Protein AF-A0A1Q6ECT0-F1 (afdb_monomer_lite)

pLDDT: mean 71.46, std 19.33, range [40.16, 94.0]

Foldseek 3Di:
DPPPDPLPPDDPVCLVVLVVVCVVPDDDDSVVVVVLCVDDDPVNVVSVVVVVDPVPPPDDDDDDDDD

Radius of gyration: 13.91 Å; chains: 1; bounding box: 24×42×31 Å

Sequence (67 aa):
MDNNNIISAPQIADVDKYYQLWRKDHFGALSVFIDFMLTPSADRDKFINSLNTRIIFTGSVASPTLI

Structure (mmCIF, N/CA/C/O backbone):
data_AF-A0A1Q6ECT0-F1
#
_entry.id   AF-A0A1Q6ECT0-F1
#
loop_
_atom_site.group_PDB
_atom_site.id
_atom_site.type_symbol
_atom_site.label_atom_id
_atom_site.label_alt_id
_atom_site.label_comp_id
_atom_site.label_asym_id
_atom_site.label_entity_id
_atom_site.label_seq_id
_atom_site.pdbx_PDB_ins_code
_atom_site.Cartn_x
_atom_site.Cartn_y
_atom_site.Cartn_z
_atom_site.occupancy
_atom_site.B_iso_or_equiv
_atom_site.auth_seq_id
_atom_site.auth_comp_id
_atom_site.auth_asym_id
_atom_site.auth_atom_id
_atom_site.pdbx_PDB_model_num
ATOM 1 N N . MET A 1 1 ? 8.726 -3.966 22.119 1.00 40.16 1 MET A N 1
ATOM 2 C CA . MET A 1 1 ? 8.074 -3.180 21.048 1.00 40.16 1 MET A CA 1
ATOM 3 C C . MET A 1 1 ? 7.989 -4.100 19.848 1.00 40.16 1 MET A C 1
ATOM 5 O O . MET A 1 1 ? 8.915 -4.151 19.051 1.00 40.16 1 MET A O 1
ATOM 9 N N . ASP A 1 2 ? 6.923 -4.891 19.784 1.00 46.97 2 ASP A N 1
ATOM 10 C CA . ASP A 1 2 ? 6.744 -5.926 18.765 1.00 46.97 2 ASP A CA 1
ATOM 11 C C . ASP A 1 2 ? 5.983 -5.337 17.577 1.00 46.97 2 ASP A C 1
ATOM 13 O O . ASP A 1 2 ? 4.769 -5.468 17.449 1.00 46.97 2 ASP A O 1
ATOM 17 N N . ASN A 1 3 ? 6.706 -4.620 16.719 1.00 50.00 3 ASN A N 1
ATOM 18 C CA . ASN A 1 3 ? 6.140 -3.953 15.544 1.00 50.00 3 ASN A CA 1
ATOM 19 C C . ASN A 1 3 ? 6.158 -4.859 14.303 1.00 50.00 3 ASN A C 1
ATOM 21 O O . ASN A 1 3 ? 6.584 -4.438 13.237 1.00 50.00 3 ASN A O 1
ATOM 25 N N . ASN A 1 4 ? 5.693 -6.101 14.452 1.00 46.38 4 ASN A N 1
ATOM 26 C CA . ASN A 1 4 ? 5.451 -7.043 13.351 1.00 46.38 4 ASN A CA 1
ATOM 27 C C . ASN A 1 4 ? 4.185 -7.869 13.638 1.00 46.38 4 ASN A C 1
ATOM 29 O O . ASN A 1 4 ? 4.183 -9.098 13.621 1.00 46.38 4 ASN A O 1
ATOM 33 N N . ASN A 1 5 ? 3.096 -7.180 13.986 1.00 51.97 5 ASN A N 1
ATOM 34 C CA . ASN A 1 5 ? 1.830 -7.834 14.289 1.00 51.97 5 ASN A CA 1
ATOM 35 C C . ASN A 1 5 ? 1.131 -8.250 12.984 1.00 51.97 5 ASN A C 1
ATOM 37 O O . ASN A 1 5 ? 0.784 -7.396 12.169 1.00 51.97 5 ASN A O 1
ATOM 41 N N . ILE A 1 6 ? 0.896 -9.554 12.808 1.00 54.94 6 ILE A N 1
ATOM 42 C CA . ILE A 1 6 ? 0.177 -10.150 11.666 1.00 54.94 6 ILE A CA 1
ATOM 43 C C . ILE A 1 6 ? -1.226 -9.555 11.470 1.00 54.94 6 ILE A C 1
ATOM 45 O O . ILE A 1 6 ? -1.741 -9.528 10.358 1.00 54.94 6 ILE A O 1
ATOM 49 N N . ILE A 1 7 ? -1.822 -9.016 12.538 1.00 53.41 7 ILE A N 1
ATOM 50 C CA . ILE A 1 7 ? -3.115 -8.322 12.495 1.00 53.41 7 ILE A CA 1
ATOM 51 C C . ILE A 1 7 ? -3.016 -6.999 11.717 1.00 53.41 7 ILE A C 1
ATOM 53 O O . ILE A 1 7 ? -3.979 -6.583 11.079 1.00 53.41 7 ILE A O 1
ATOM 57 N N . SER A 1 8 ? -1.852 -6.345 11.740 1.00 51.28 8 SER A N 1
ATOM 58 C CA . SER A 1 8 ? -1.596 -5.099 11.007 1.00 51.28 8 SER A CA 1
ATOM 59 C C . SER A 1 8 ? -1.149 -5.342 9.564 1.00 51.28 8 SER A C 1
ATOM 61 O O . SER A 1 8 ? -1.067 -4.392 8.783 1.00 51.28 8 SER A O 1
ATOM 63 N N . ALA A 1 9 ? -0.826 -6.589 9.206 1.00 55.22 9 ALA A N 1
ATOM 64 C CA . ALA A 1 9 ? -0.577 -6.954 7.822 1.00 55.22 9 ALA A CA 1
ATOM 65 C C . ALA A 1 9 ? -1.915 -6.963 7.062 1.00 55.22 9 ALA A C 1
ATOM 67 O O . ALA A 1 9 ? -2.910 -7.473 7.591 1.00 55.22 9 ALA A O 1
ATOM 68 N N . PRO A 1 10 ? -1.967 -6.418 5.832 1.00 56.28 10 PRO A N 1
ATOM 69 C CA . PRO A 1 10 ? -3.146 -6.526 4.987 1.00 56.28 10 PRO A CA 1
ATOM 70 C C . PRO A 1 10 ? -3.630 -7.973 4.902 1.00 56.28 10 PRO A C 1
ATOM 72 O O . PRO A 1 10 ? -2.892 -8.861 4.472 1.00 56.28 10 PRO A O 1
ATOM 75 N N . GLN A 1 11 ? -4.875 -8.212 5.307 1.00 61.41 11 GLN A N 1
ATOM 76 C CA . GLN A 1 11 ? -5.523 -9.496 5.067 1.00 61.41 11 GLN A CA 1
ATOM 77 C C . GLN A 1 11 ? -5.751 -9.643 3.558 1.00 61.41 11 GLN A C 1
ATOM 79 O O . GLN A 1 11 ? -5.925 -8.643 2.869 1.00 61.41 11 GLN A O 1
ATOM 84 N N . ILE A 1 12 ? -5.761 -10.869 3.026 1.00 58.19 12 ILE A N 1
ATOM 85 C CA . ILE A 1 12 ? -5.796 -11.137 1.569 1.00 58.19 12 ILE A CA 1
ATOM 86 C C . ILE A 1 12 ? -6.902 -10.343 0.843 1.00 58.19 12 ILE A C 1
ATOM 88 O O . ILE A 1 12 ? -6.683 -9.862 -0.265 1.00 58.19 12 ILE A O 1
ATOM 92 N N . ALA A 1 13 ?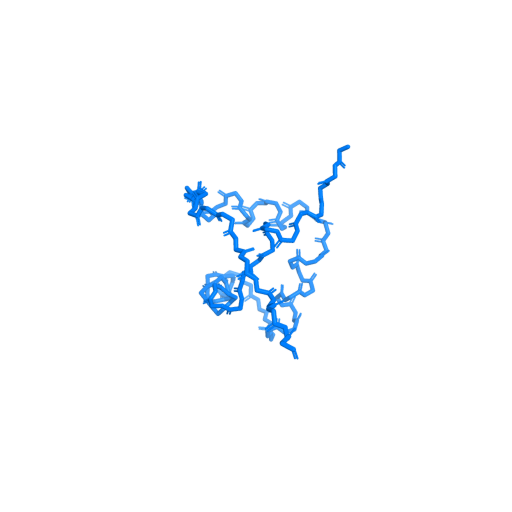 -8.058 -10.142 1.485 1.00 60.84 13 ALA A N 1
ATOM 93 C CA . ALA A 1 13 ? -9.163 -9.345 0.947 1.00 60.84 13 ALA A CA 1
ATOM 94 C C . ALA A 1 13 ? -8.851 -7.837 0.826 1.00 60.84 13 ALA A C 1
ATOM 96 O O . ALA A 1 13 ? -9.344 -7.175 -0.084 1.00 60.84 13 ALA A O 1
ATOM 97 N N . ASP A 1 14 ? -8.012 -7.296 1.707 1.00 70.19 14 ASP A N 1
ATOM 98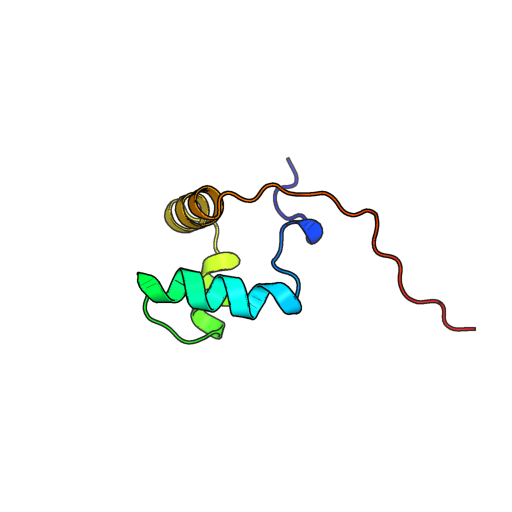 C CA . ASP A 1 14 ? -7.603 -5.891 1.709 1.00 70.19 14 ASP A CA 1
ATOM 99 C C . ASP A 1 14 ? -6.333 -5.634 0.882 1.00 70.19 14 ASP A C 1
ATOM 101 O O . ASP A 1 14 ? -6.051 -4.486 0.532 1.00 70.19 14 ASP A O 1
ATOM 105 N N . VAL A 1 15 ? -5.574 -6.684 0.539 1.00 80.94 15 VAL A N 1
ATOM 106 C CA . VAL A 1 15 ? -4.346 -6.577 -0.268 1.00 80.94 15 VAL A CA 1
ATOM 107 C C . VAL A 1 15 ? -4.634 -5.927 -1.620 1.00 80.94 15 VAL A C 1
ATOM 109 O O . VAL A 1 15 ? -3.921 -4.999 -1.994 1.00 80.94 15 VAL A O 1
ATOM 112 N N . ASP A 1 16 ? -5.683 -6.353 -2.332 1.00 82.88 16 ASP A N 1
ATOM 113 C CA . ASP A 1 16 ? -6.028 -5.763 -3.634 1.00 82.88 16 ASP A CA 1
ATOM 114 C C . ASP A 1 16 ? -6.419 -4.285 -3.490 1.00 82.88 16 ASP A C 1
ATOM 116 O O . ASP A 1 16 ? -5.886 -3.421 -4.185 1.00 82.88 16 ASP A O 1
ATOM 120 N N . LYS A 1 17 ? -7.261 -3.962 -2.502 1.00 85.25 17 LYS A N 1
ATOM 121 C CA . LYS A 1 17 ? -7.681 -2.585 -2.215 1.00 85.25 17 LYS A CA 1
ATOM 122 C C . LYS A 1 17 ? -6.487 -1.670 -1.934 1.00 85.25 17 LYS A C 1
ATOM 124 O O . LYS A 1 17 ? -6.399 -0.582 -2.506 1.00 85.25 17 LYS A O 1
ATOM 129 N N . TYR A 1 18 ? -5.575 -2.086 -1.058 1.00 86.56 18 TYR A N 1
ATOM 130 C CA . TYR A 1 18 ? -4.401 -1.280 -0.731 1.00 86.56 18 TYR A CA 1
ATOM 131 C C . TYR A 1 18 ? -3.401 -1.227 -1.881 1.00 86.56 18 TYR A C 1
ATOM 133 O O . TYR A 1 18 ? -2.813 -0.170 -2.100 1.00 86.56 18 TYR A O 1
ATOM 141 N N . TYR A 1 19 ? -3.275 -2.291 -2.674 1.00 90.75 19 TYR A N 1
ATOM 142 C CA . TYR A 1 19 ? -2.461 -2.277 -3.883 1.00 90.75 19 TYR A CA 1
ATOM 143 C C . TYR A 1 19 ? -2.978 -1.255 -4.905 1.00 90.75 19 TYR A C 1
ATOM 145 O O . TYR A 1 19 ? -2.192 -0.464 -5.428 1.00 90.75 19 TYR A O 1
ATOM 153 N N . GLN A 1 20 ? -4.294 -1.189 -5.144 1.00 90.25 20 GLN A N 1
ATOM 154 C CA . GLN A 1 20 ? -4.871 -0.183 -6.045 1.00 90.25 20 GLN A CA 1
ATOM 155 C C . GLN A 1 20 ? -4.664 1.248 -5.532 1.00 90.25 20 GLN A C 1
ATOM 157 O O . GLN A 1 20 ? -4.436 2.159 -6.326 1.00 90.25 20 GLN A O 1
ATOM 162 N N . LEU A 1 21 ? -4.725 1.465 -4.213 1.00 90.44 21 LEU A N 1
ATOM 163 C CA . LEU A 1 21 ? -4.429 2.771 -3.617 1.00 90.44 21 LEU A CA 1
ATOM 164 C C . LEU A 1 21 ? -2.950 3.137 -3.755 1.00 90.44 21 LEU A C 1
ATOM 166 O O . LEU A 1 21 ? -2.640 4.255 -4.155 1.00 90.44 21 LEU A O 1
ATOM 170 N N . TRP A 1 22 ? -2.052 2.194 -3.479 1.00 92.19 22 TRP A N 1
ATOM 171 C CA . TRP A 1 22 ? -0.608 2.368 -3.609 1.00 92.19 22 TRP A CA 1
ATOM 172 C C . TRP A 1 22 ? -0.198 2.718 -5.044 1.00 92.19 22 TRP A C 1
ATOM 174 O O . TRP A 1 22 ? 0.580 3.648 -5.260 1.00 92.19 22 TRP A O 1
ATOM 184 N N . ARG A 1 23 ? -0.805 2.05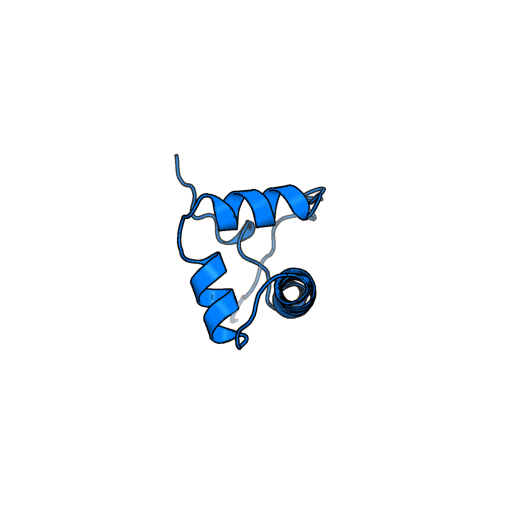0 -6.034 1.00 93.81 23 ARG A N 1
ATOM 185 C CA . ARG A 1 23 ? -0.548 2.262 -7.466 1.00 93.81 23 ARG A CA 1
ATOM 186 C C . ARG A 1 23 ? -0.976 3.614 -8.031 1.00 93.81 23 ARG A C 1
ATOM 188 O O . ARG A 1 23 ? -0.679 3.885 -9.191 1.00 93.81 23 ARG A O 1
ATOM 195 N N . LYS A 1 24 ? -1.670 4.455 -7.261 1.00 92.31 24 LYS A N 1
ATOM 196 C CA . LYS A 1 24 ? -1.976 5.825 -7.701 1.00 92.31 24 LYS A CA 1
ATOM 197 C C . LYS A 1 24 ? -0.707 6.657 -7.867 1.00 92.31 24 LYS A C 1
ATOM 199 O O . LYS A 1 24 ? -0.603 7.392 -8.841 1.00 92.31 24 LYS A O 1
ATOM 204 N N . ASP A 1 25 ? 0.250 6.460 -6.960 1.00 90.31 25 ASP A N 1
ATOM 205 C CA . ASP A 1 25 ? 1.472 7.267 -6.876 1.00 90.31 25 ASP A CA 1
ATOM 206 C C . ASP A 1 25 ? 2.761 6.422 -6.945 1.00 90.31 25 ASP A C 1
ATOM 208 O O . ASP A 1 25 ? 3.863 6.962 -6.879 1.00 90.31 25 ASP A O 1
ATOM 212 N N . HIS A 1 26 ? 2.644 5.097 -7.100 1.00 90.12 26 HIS A N 1
ATOM 213 C CA . HIS A 1 26 ? 3.772 4.167 -7.209 1.00 90.12 26 HIS A CA 1
ATOM 214 C C . HIS A 1 26 ? 3.634 3.246 -8.426 1.00 90.12 26 HIS A C 1
ATOM 216 O O . HIS A 1 26 ? 2.533 2.877 -8.836 1.00 90.12 26 HIS A O 1
ATOM 222 N N . PHE A 1 27 ? 4.769 2.804 -8.967 1.00 90.25 27 PHE A N 1
ATOM 223 C CA . PHE A 1 27 ? 4.827 1.858 -10.080 1.00 90.25 27 PHE A CA 1
ATOM 224 C C . PHE A 1 27 ? 5.336 0.498 -9.604 1.00 90.25 27 PHE A C 1
ATOM 226 O O . PHE A 1 27 ? 6.330 0.414 -8.888 1.00 90.25 27 PHE A O 1
ATOM 233 N N . GLY A 1 28 ? 4.682 -0.581 -10.035 1.00 92.06 28 GLY A N 1
ATOM 234 C CA . GLY A 1 28 ? 5.147 -1.935 -9.744 1.00 92.06 28 GLY A CA 1
ATOM 235 C C . GLY A 1 28 ? 4.055 -2.998 -9.799 1.00 92.06 28 GLY A C 1
ATOM 236 O O . GLY A 1 28 ? 2.856 -2.706 -9.737 1.00 92.06 28 GLY A O 1
ATOM 237 N N . ALA A 1 29 ? 4.489 -4.252 -9.915 1.00 94.00 29 ALA A N 1
ATOM 238 C CA . ALA A 1 29 ? 3.633 -5.425 -9.768 1.00 94.00 29 ALA A CA 1
ATOM 239 C C . ALA A 1 29 ? 3.211 -5.627 -8.299 1.00 94.00 29 ALA A C 1
ATOM 241 O O . ALA A 1 29 ? 3.761 -4.999 -7.395 1.00 94.00 29 ALA A O 1
ATOM 242 N N . LEU A 1 30 ? 2.258 -6.532 -8.055 1.00 90.12 30 LEU A N 1
ATOM 243 C CA . LEU A 1 30 ? 1.797 -6.850 -6.699 1.00 90.12 30 LEU A CA 1
ATOM 244 C C . LEU A 1 30 ? 2.941 -7.329 -5.789 1.00 90.12 30 LEU A C 1
ATOM 246 O O . LEU A 1 30 ? 2.964 -6.982 -4.616 1.00 90.12 30 LEU A O 1
ATOM 250 N N . SER A 1 31 ? 3.915 -8.067 -6.327 1.00 89.75 31 SER A N 1
ATOM 251 C CA . SER A 1 31 ? 5.110 -8.484 -5.581 1.00 89.75 31 SER A CA 1
ATOM 252 C C . SER A 1 31 ? 5.903 -7.293 -5.042 1.00 89.75 31 SER A C 1
ATOM 254 O O . SER A 1 31 ? 6.249 -7.277 -3.871 1.00 89.75 31 SER A O 1
ATOM 256 N N . VAL A 1 32 ? 6.093 -6.252 -5.857 1.00 93.06 32 VAL A N 1
ATOM 257 C CA . VAL A 1 32 ? 6.791 -5.019 -5.457 1.00 93.06 32 VAL A CA 1
ATOM 258 C C . VAL A 1 32 ? 6.023 -4.288 -4.358 1.00 93.06 32 VAL A C 1
ATOM 260 O O . VAL A 1 32 ? 6.625 -3.747 -3.437 1.00 93.06 32 VAL A O 1
ATOM 263 N N . PHE A 1 33 ? 4.691 -4.294 -4.425 1.00 91.94 33 PHE A N 1
ATOM 264 C CA . PHE A 1 33 ? 3.858 -3.754 -3.354 1.00 91.94 33 PHE A CA 1
ATOM 265 C C . PHE A 1 33 ? 3.986 -4.560 -2.055 1.00 91.94 33 PHE A C 1
ATOM 267 O O . PHE A 1 33 ? 4.096 -3.973 -0.982 1.00 91.94 33 PHE A O 1
ATOM 274 N N . ILE A 1 34 ? 3.995 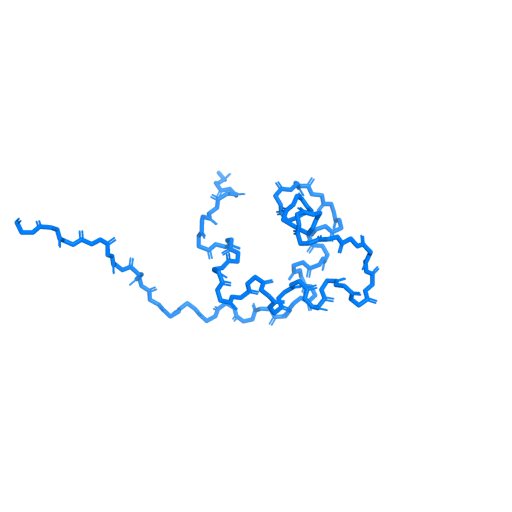-5.893 -2.136 1.00 88.31 34 ILE A N 1
ATOM 275 C CA . ILE A 1 34 ? 4.202 -6.758 -0.969 1.00 88.31 34 ILE A CA 1
ATOM 276 C C . ILE A 1 34 ? 5.577 -6.473 -0.352 1.00 88.31 34 ILE A C 1
ATOM 278 O O . ILE A 1 34 ? 5.659 -6.224 0.849 1.00 88.31 34 ILE A O 1
ATOM 282 N N . ASP A 1 35 ? 6.629 -6.402 -1.166 1.00 89.75 35 ASP A N 1
ATOM 283 C CA . ASP A 1 35 ? 7.981 -6.078 -0.708 1.00 89.75 35 ASP A CA 1
ATOM 284 C C . ASP A 1 35 ? 8.051 -4.678 -0.079 1.00 89.75 35 ASP A C 1
ATOM 286 O O . ASP A 1 35 ? 8.649 -4.503 0.985 1.00 89.75 35 ASP A O 1
ATOM 290 N N . PHE A 1 36 ? 7.381 -3.685 -0.676 1.00 90.75 36 PHE A N 1
ATOM 291 C CA . PHE A 1 36 ? 7.238 -2.338 -0.117 1.00 90.75 36 PHE A CA 1
ATOM 292 C C . PHE A 1 36 ? 6.573 -2.358 1.267 1.00 90.75 36 PHE A C 1
ATOM 294 O O . PHE A 1 36 ? 7.033 -1.683 2.184 1.00 90.75 36 PHE A O 1
ATOM 301 N N . MET A 1 37 ? 5.512 -3.151 1.441 1.00 87.00 37 MET A N 1
ATOM 302 C CA . MET A 1 37 ? 4.780 -3.256 2.706 1.00 87.00 37 MET A CA 1
ATOM 303 C C . MET A 1 37 ? 5.559 -4.005 3.794 1.00 87.00 37 MET A C 1
ATOM 305 O O . MET A 1 37 ? 5.368 -3.712 4.978 1.00 87.00 37 MET A O 1
ATOM 309 N N . LEU A 1 38 ? 6.419 -4.951 3.400 1.00 84.75 38 LEU A N 1
ATOM 310 C CA . LEU A 1 38 ? 7.275 -5.742 4.290 1.00 84.75 38 LEU A CA 1
ATOM 311 C C . LEU A 1 38 ? 8.585 -5.040 4.655 1.00 84.75 38 LEU A C 1
ATOM 313 O O . LEU A 1 38 ? 9.205 -5.400 5.653 1.00 84.75 38 LEU A O 1
ATOM 317 N N . THR A 1 39 ? 9.007 -4.048 3.872 1.00 85.19 39 THR A N 1
ATOM 318 C CA . THR A 1 39 ? 10.247 -3.305 4.103 1.00 85.19 39 THR A CA 1
ATOM 319 C C . THR A 1 39 ? 9.987 -2.096 5.008 1.00 85.19 39 THR A C 1
ATOM 321 O O . THR A 1 39 ? 9.309 -1.152 4.588 1.00 85.19 39 THR A O 1
ATOM 324 N N . PRO A 1 40 ? 10.546 -2.051 6.235 1.00 84.81 40 PRO A N 1
ATOM 325 C CA . PRO A 1 40 ? 10.438 -0.876 7.091 1.00 84.81 40 PRO A CA 1
ATOM 326 C C . PRO A 1 40 ? 11.083 0.338 6.417 1.00 84.81 40 PRO A C 1
ATOM 328 O O . PRO A 1 40 ? 12.273 0.330 6.101 1.00 84.81 40 PRO A O 1
ATOM 331 N N . SER A 1 41 ? 10.298 1.386 6.181 1.00 88.06 41 SER A N 1
ATOM 332 C CA . SER A 1 41 ? 10.775 2.622 5.562 1.00 88.06 41 SER A CA 1
ATOM 333 C C . SER A 1 41 ? 9.852 3.794 5.889 1.00 88.06 41 SER A C 1
ATOM 335 O O . SER A 1 41 ? 8.658 3.616 6.133 1.00 88.06 41 SER A O 1
ATOM 337 N N . ALA A 1 42 ? 10.396 5.012 5.835 1.00 90.12 42 ALA A N 1
ATOM 338 C CA . ALA A 1 42 ? 9.620 6.228 6.073 1.00 90.12 42 ALA A CA 1
ATOM 339 C C . ALA A 1 42 ? 8.472 6.401 5.062 1.00 90.12 42 ALA A C 1
ATOM 341 O O . ALA A 1 42 ? 7.421 6.942 5.404 1.00 90.12 42 ALA A O 1
ATOM 342 N N . ASP A 1 43 ? 8.652 5.940 3.824 1.00 88.06 43 ASP A N 1
ATOM 343 C CA . ASP A 1 43 ? 7.628 6.050 2.783 1.00 88.06 43 ASP A CA 1
ATOM 344 C C . ASP A 1 43 ? 6.511 5.022 2.969 1.00 88.06 43 ASP A C 1
ATOM 346 O O . ASP A 1 43 ? 5.337 5.361 2.804 1.00 88.06 43 ASP A O 1
ATOM 350 N N . ARG A 1 44 ? 6.843 3.813 3.439 1.00 88.69 44 ARG A N 1
ATOM 351 C CA . ARG A 1 44 ? 5.845 2.848 3.912 1.00 88.69 44 ARG A CA 1
ATOM 352 C C . ARG A 1 44 ? 5.030 3.427 5.066 1.00 88.69 44 ARG A C 1
ATOM 354 O O . ARG A 1 44 ? 3.808 3.313 5.059 1.00 88.69 44 ARG A O 1
ATOM 361 N N . ASP A 1 45 ? 5.666 4.088 6.029 1.00 84.62 45 ASP A N 1
ATOM 362 C CA . ASP A 1 45 ? 4.952 4.671 7.171 1.00 84.62 45 ASP A CA 1
ATOM 363 C C . ASP A 1 45 ? 4.032 5.824 6.757 1.00 84.62 45 ASP A C 1
ATOM 365 O O . ASP A 1 45 ? 2.888 5.897 7.208 1.00 84.62 45 ASP A O 1
ATOM 369 N N . LYS A 1 46 ? 4.475 6.691 5.839 1.00 88.00 46 LYS A N 1
ATOM 370 C CA . LYS A 1 46 ? 3.614 7.723 5.237 1.00 88.00 46 LYS A CA 1
ATOM 371 C C . LYS A 1 46 ? 2.421 7.112 4.509 1.00 88.00 46 LYS A C 1
ATOM 373 O O . LYS A 1 46 ? 1.309 7.611 4.670 1.00 88.00 46 LYS A O 1
ATOM 378 N N . PHE A 1 47 ? 2.642 6.051 3.733 1.00 87.31 47 PHE A N 1
ATOM 379 C CA . PHE A 1 47 ? 1.574 5.348 3.030 1.00 87.31 47 PHE A CA 1
ATOM 380 C C . PHE A 1 47 ? 0.550 4.776 4.015 1.00 87.31 47 PHE A C 1
ATOM 382 O O . PHE A 1 47 ? -0.634 5.044 3.877 1.00 87.31 47 PHE A O 1
ATOM 389 N N . ILE A 1 48 ? 0.981 4.079 5.068 1.00 84.06 48 ILE A N 1
ATOM 390 C CA . ILE A 1 48 ? 0.065 3.562 6.097 1.00 84.06 48 ILE A CA 1
ATOM 391 C C . ILE A 1 48 ? -0.702 4.686 6.801 1.00 84.06 48 ILE A C 1
ATOM 393 O O . ILE A 1 48 ? -1.911 4.573 7.001 1.00 84.06 48 ILE A O 1
ATOM 397 N N . ASN A 1 49 ? -0.030 5.786 7.144 1.00 83.44 49 ASN A N 1
ATOM 398 C CA . ASN A 1 49 ? -0.669 6.928 7.797 1.00 83.44 49 ASN A CA 1
ATOM 399 C C . ASN A 1 49 ? -1.696 7.629 6.888 1.00 83.44 49 ASN A C 1
ATOM 401 O O . ASN A 1 49 ? -2.678 8.174 7.389 1.00 83.44 49 ASN A O 1
ATOM 405 N N . SER A 1 50 ? -1.511 7.600 5.563 1.00 83.94 50 SER A N 1
ATOM 406 C CA . SER A 1 50 ? -2.448 8.205 4.608 1.00 83.94 50 SER A CA 1
ATOM 407 C C . SER A 1 50 ? -3.715 7.375 4.387 1.00 83.94 50 SER A C 1
ATOM 409 O O . SER A 1 50 ? -4.738 7.923 3.974 1.00 83.94 50 SER A O 1
ATOM 411 N N . LEU A 1 51 ? -3.696 6.078 4.720 1.00 77.50 51 LEU A N 1
ATOM 412 C CA . LEU A 1 51 ? -4.855 5.192 4.579 1.00 77.50 51 LEU A CA 1
ATOM 413 C C . LEU A 1 51 ? -6.018 5.545 5.523 1.00 77.50 51 LEU A C 1
ATOM 415 O O . LEU A 1 51 ? -7.082 4.939 5.395 1.00 77.50 51 LEU A O 1
ATOM 419 N N . ASN A 1 52 ? -5.858 6.525 6.433 1.00 61.25 52 ASN A N 1
ATOM 420 C CA . ASN A 1 52 ? -6.890 6.975 7.383 1.00 61.25 52 ASN A CA 1
ATOM 421 C C . ASN A 1 52 ? -7.615 5.789 8.036 1.00 61.25 52 ASN A C 1
ATOM 423 O O . ASN A 1 52 ? -8.836 5.786 8.221 1.00 61.25 52 ASN A O 1
ATOM 427 N N . THR A 1 53 ? -6.859 4.737 8.343 1.00 53.28 53 THR A N 1
ATOM 428 C CA . THR A 1 53 ? -7.387 3.501 8.892 1.00 53.28 53 THR A CA 1
ATOM 429 C C . THR A 1 53 ? -7.914 3.800 10.288 1.00 53.28 53 THR A C 1
ATOM 431 O O . THR A 1 53 ? -7.192 3.744 11.281 1.00 53.28 53 THR A O 1
ATOM 434 N N . ARG A 1 54 ? -9.222 4.072 10.386 1.00 46.00 54 ARG A N 1
ATOM 435 C CA . ARG A 1 54 ? -10.000 3.596 11.527 1.00 46.00 54 ARG A CA 1
ATOM 436 C C . ARG A 1 54 ? -9.764 2.094 11.549 1.00 46.00 54 ARG A C 1
ATOM 438 O O . ARG A 1 54 ? -10.428 1.355 10.829 1.00 46.00 54 ARG A O 1
ATOM 445 N N . ILE A 1 55 ? -8.779 1.655 12.323 1.00 48.56 55 ILE A N 1
ATOM 446 C CA . ILE A 1 55 ? -8.659 0.260 12.717 1.00 48.56 55 ILE A CA 1
ATOM 447 C C . ILE A 1 55 ? -9.913 -0.007 13.551 1.00 48.56 55 ILE A C 1
ATOM 449 O O . ILE A 1 55 ? -9.939 0.217 14.758 1.00 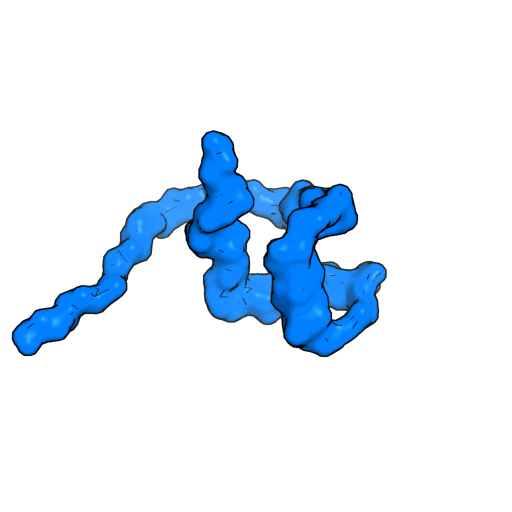48.56 55 ILE A O 1
ATOM 453 N N . ILE A 1 56 ? -11.010 -0.377 12.892 1.00 42.94 56 ILE A N 1
ATOM 454 C CA . ILE A 1 56 ? -12.158 -0.952 13.573 1.00 42.94 56 ILE A CA 1
ATOM 455 C C . ILE A 1 56 ? -11.721 -2.377 13.860 1.00 42.94 56 ILE A C 1
ATOM 457 O O . ILE A 1 56 ? -11.714 -3.229 12.978 1.00 42.94 56 ILE A O 1
ATOM 461 N N . PHE A 1 57 ? -11.273 -2.602 15.089 1.00 40.72 57 PHE A N 1
ATOM 462 C CA . PHE A 1 57 ? -10.967 -3.927 15.596 1.00 40.72 57 PHE A CA 1
ATOM 463 C C . PHE A 1 57 ? -12.267 -4.743 15.644 1.00 40.72 57 PHE A C 1
ATOM 465 O O . PHE A 1 57 ? -12.988 -4.730 16.639 1.00 40.72 57 PHE A O 1
ATOM 472 N N . THR A 1 58 ? -12.615 -5.427 14.556 1.00 46.38 58 THR A N 1
ATOM 473 C CA . THR A 1 58 ? -13.730 -6.380 14.525 1.00 46.38 58 THR A CA 1
ATOM 474 C C . THR A 1 58 ? -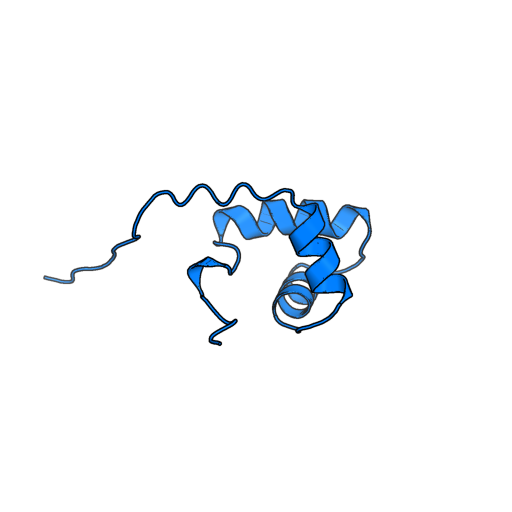13.266 -7.749 15.022 1.00 46.38 58 THR A C 1
ATOM 476 O O . THR A 1 58 ? -13.261 -8.713 14.269 1.00 46.38 58 THR A O 1
ATOM 479 N N . GLY A 1 59 ? -12.879 -7.823 16.301 1.00 49.41 59 GLY A N 1
ATOM 480 C CA . GLY A 1 59 ? -12.758 -9.070 17.066 1.00 49.41 59 GLY A CA 1
ATOM 481 C C . GLY A 1 59 ? -11.660 -10.063 16.651 1.00 49.41 59 GLY A C 1
ATOM 482 O O . GLY A 1 59 ? -10.984 -9.923 15.638 1.00 49.41 59 GLY A O 1
ATOM 483 N N . SER A 1 60 ? -11.469 -11.081 17.498 1.00 54.53 60 SER A N 1
ATOM 484 C CA . SER A 1 60 ? -10.481 -12.150 17.294 1.00 54.53 60 SER A CA 1
ATOM 485 C C . SER A 1 60 ? -10.929 -13.107 16.190 1.00 54.53 60 SER A C 1
ATOM 487 O O . SER A 1 60 ? -12.018 -13.672 16.269 1.00 54.53 60 SER A O 1
ATOM 489 N N . VAL A 1 61 ? -10.074 -13.331 15.192 1.00 53.91 61 VAL A N 1
ATOM 490 C CA . VAL A 1 61 ? -10.256 -14.408 14.213 1.00 53.91 61 VAL A CA 1
ATOM 491 C C . VAL A 1 61 ? -9.781 -15.734 14.807 1.00 53.91 61 VAL A C 1
ATOM 493 O O . VAL A 1 61 ? -8.644 -15.856 15.257 1.00 53.91 61 VAL A O 1
ATOM 496 N N . ALA A 1 62 ? -10.663 -16.731 14.805 1.00 51.94 62 ALA A N 1
ATOM 497 C CA . ALA A 1 62 ? -10.363 -18.117 15.144 1.00 51.94 62 ALA A CA 1
ATOM 498 C C . ALA A 1 62 ? -10.547 -18.990 13.899 1.00 51.94 62 ALA A C 1
ATOM 500 O O . ALA A 1 62 ? -11.557 -18.840 13.214 1.00 51.94 62 ALA A O 1
ATOM 501 N N . SER A 1 63 ? -9.601 -19.894 13.619 1.00 40.94 63 SER A N 1
ATOM 502 C CA . SER A 1 63 ? -9.737 -21.109 12.782 1.00 40.94 63 SER A CA 1
ATOM 503 C C . SER A 1 63 ? -8.392 -21.861 12.769 1.00 40.94 63 SER A C 1
ATOM 505 O O . SER A 1 63 ? -7.374 -21.168 12.761 1.00 40.94 63 SER A O 1
ATOM 507 N N . PRO A 1 64 ? -8.303 -23.211 12.704 1.00 43.19 64 PRO A N 1
ATOM 508 C CA . PRO A 1 64 ? -9.352 -24.230 12.559 1.00 43.19 64 PRO A CA 1
ATOM 509 C C . PRO A 1 64 ? -9.345 -25.312 13.672 1.00 43.19 64 PRO A C 1
ATOM 511 O O . PRO A 1 64 ? -8.347 -25.519 14.359 1.00 43.19 64 PRO A O 1
ATOM 514 N N . THR A 1 65 ? -10.440 -26.071 13.792 1.00 40.72 65 THR A N 1
ATOM 515 C CA . THR A 1 65 ? -10.464 -27.366 14.497 1.00 40.72 65 THR A CA 1
ATOM 516 C C . THR A 1 65 ? -10.520 -28.481 13.460 1.00 40.72 65 THR A C 1
ATOM 518 O O . THR A 1 65 ? -11.432 -28.506 12.636 1.00 40.72 65 THR A O 1
ATOM 521 N N . LEU A 1 66 ? -9.555 -29.399 13.511 1.00 44.00 66 LEU A N 1
ATOM 522 C CA . LEU A 1 66 ? -9.688 -30.726 12.915 1.00 44.00 66 LEU A CA 1
ATOM 523 C C . LEU A 1 66 ? -10.175 -31.669 14.017 1.00 44.00 66 LEU A C 1
ATOM 525 O O . LEU A 1 66 ? -9.617 -31.656 15.114 1.00 44.00 66 LEU A O 1
ATOM 529 N N . ILE A 1 67 ? -11.257 -32.390 13.720 1.00 51.47 67 ILE A N 1
ATOM 530 C CA . ILE A 1 67 ? -11.858 -33.413 14.586 1.00 51.47 67 ILE A CA 1
ATOM 531 C C . ILE A 1 67 ? -10.964 -34.652 14.597 1.00 51.47 67 ILE A C 1
ATOM 533 O O . ILE A 1 67 ? -10.502 -35.024 13.494 1.00 51.47 67 ILE A O 1
#

Secondary structure (DSSP, 8-state):
-----GGGSPPHHHHHHHHHHHTTT----HHHHHHHHHS--HHHHHHHHHT----------------